Protein AF-A0A7S4Q1C1-F1 (afdb_monomer_lite)

Radius of gyration: 18.21 Å; chains: 1; bounding box: 42×42×42 Å

Structure (mmCIF, N/CA/C/O backbone):
data_AF-A0A7S4Q1C1-F1
#
_entry.id   AF-A0A7S4Q1C1-F1
#
loop_
_atom_site.group_PDB
_atom_site.id
_atom_site.type_symbol
_atom_site.label_atom_id
_atom_site.label_alt_id
_atom_site.label_comp_id
_at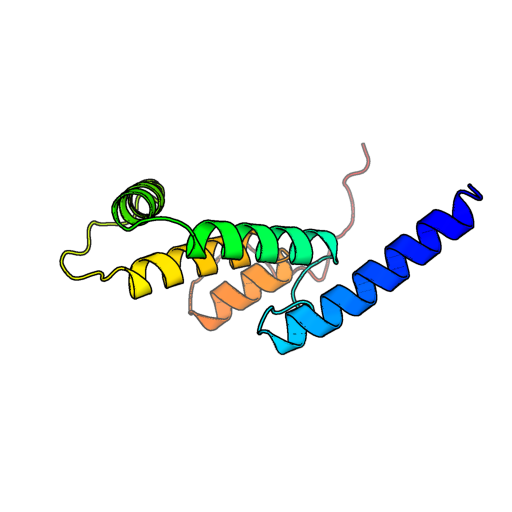om_site.label_asym_id
_atom_site.label_entity_id
_atom_site.label_seq_id
_atom_site.pdbx_PDB_ins_code
_atom_site.Cartn_x
_atom_site.Cartn_y
_atom_site.Cartn_z
_atom_site.occupancy
_atom_site.B_iso_or_equiv
_atom_site.auth_seq_id
_atom_site.auth_comp_id
_atom_site.auth_asym_id
_atom_site.auth_atom_id
_atom_site.pdbx_PDB_model_num
ATOM 1 N N . GLY A 1 1 ? 29.074 -18.359 -11.620 1.00 67.12 1 GLY A N 1
ATOM 2 C CA . GLY A 1 1 ? 27.868 -18.423 -12.462 1.00 67.12 1 GLY A CA 1
ATOM 3 C C . GLY A 1 1 ? 28.084 -17.535 -13.660 1.00 67.12 1 GLY A C 1
ATOM 4 O O . GLY A 1 1 ? 28.913 -16.638 -13.571 1.00 67.12 1 GLY A O 1
ATOM 5 N N . ASP A 1 2 ? 27.399 -17.815 -14.763 1.00 86.62 2 ASP A N 1
ATOM 6 C CA . ASP A 1 2 ? 27.296 -16.890 -15.894 1.00 86.62 2 ASP A CA 1
ATOM 7 C C . ASP A 1 2 ? 26.445 -15.681 -15.435 1.00 86.62 2 ASP A C 1
ATOM 9 O O . ASP A 1 2 ? 25.262 -15.868 -15.125 1.00 86.62 2 ASP A O 1
ATOM 13 N N . PRO A 1 3 ? 27.019 -14.466 -15.330 1.00 87.06 3 PRO A N 1
ATOM 14 C CA . PRO A 1 3 ? 26.307 -13.297 -14.811 1.00 87.06 3 PRO A CA 1
ATOM 15 C C . PRO A 1 3 ? 25.063 -12.930 -15.626 1.00 87.06 3 PRO A C 1
ATOM 17 O O . PRO A 1 3 ? 24.061 -12.475 -15.071 1.00 87.06 3 PRO A O 1
ATOM 20 N N . GLN A 1 4 ? 25.100 -13.148 -16.942 1.00 89.81 4 GLN A N 1
ATOM 21 C CA . GLN A 1 4 ? 23.980 -12.898 -17.840 1.00 89.81 4 GLN A CA 1
ATOM 22 C C . GLN A 1 4 ? 22.854 -13.902 -17.584 1.00 89.81 4 GLN A C 1
ATOM 24 O O . GLN A 1 4 ? 21.682 -13.519 -17.528 1.00 89.81 4 GLN A O 1
ATOM 29 N N . ARG A 1 5 ? 23.200 -15.176 -17.365 1.00 92.00 5 ARG A N 1
ATOM 30 C CA . ARG A 1 5 ? 22.232 -16.211 -16.978 1.00 92.00 5 ARG A CA 1
ATOM 31 C C . ARG A 1 5 ? 21.563 -15.884 -15.643 1.00 92.00 5 ARG A C 1
ATOM 33 O O . ARG A 1 5 ? 20.340 -15.977 -15.546 1.00 92.00 5 ARG A O 1
ATOM 40 N N . ASP A 1 6 ? 22.337 -15.496 -14.634 1.00 82.88 6 ASP A N 1
ATOM 41 C CA . ASP A 1 6 ? 21.810 -15.202 -13.298 1.00 82.88 6 ASP A CA 1
ATOM 42 C C . ASP A 1 6 ? 20.887 -13.965 -13.320 1.00 82.88 6 ASP A C 1
ATOM 44 O O . ASP A 1 6 ? 19.806 -13.987 -12.723 1.00 82.88 6 ASP A O 1
ATOM 48 N N . LEU A 1 7 ? 21.227 -12.937 -14.111 1.00 81.19 7 LEU A N 1
ATOM 49 C CA . LEU A 1 7 ? 20.362 -11.778 -14.360 1.00 81.19 7 LEU A CA 1
ATOM 50 C C . LEU A 1 7 ? 19.032 -12.172 -15.025 1.00 81.19 7 LEU A C 1
ATOM 52 O O . LEU A 1 7 ? 17.968 -11.702 -14.614 1.00 81.19 7 LEU A O 1
ATOM 56 N N . LEU A 1 8 ? 19.074 -13.024 -16.056 1.00 86.81 8 LEU A N 1
ATOM 57 C CA . LEU A 1 8 ? 17.868 -13.488 -16.750 1.00 86.81 8 LEU A CA 1
ATOM 58 C C . LEU A 1 8 ? 16.970 -14.321 -15.831 1.00 86.81 8 LEU A C 1
ATOM 60 O O . LEU A 1 8 ? 15.756 -14.111 -15.823 1.00 86.81 8 LEU A O 1
ATOM 64 N N . MET A 1 9 ? 17.547 -15.210 -15.015 1.00 86.56 9 MET A N 1
ATOM 65 C CA . MET A 1 9 ? 16.779 -15.947 -14.008 1.00 86.56 9 MET A CA 1
ATOM 66 C C . MET A 1 9 ? 16.117 -15.001 -13.002 1.00 86.56 9 MET A C 1
ATOM 68 O O . MET A 1 9 ? 14.935 -15.167 -12.703 1.00 86.56 9 MET A O 1
ATOM 72 N N . GLY A 1 10 ? 16.839 -13.979 -12.532 1.00 79.12 10 GLY A N 1
ATOM 73 C CA . GLY A 1 10 ? 16.284 -12.947 -11.655 1.00 79.12 10 GLY A CA 1
ATOM 74 C C . GLY A 1 10 ? 15.070 -12.251 -12.276 1.00 79.12 10 GLY A C 1
ATOM 75 O O . GLY A 1 10 ? 14.009 -12.191 -11.656 1.00 79.12 10 GLY A O 1
ATOM 76 N N . LYS A 1 11 ? 15.180 -11.809 -13.536 1.00 80.19 11 LYS A N 1
ATOM 77 C CA . LYS A 1 11 ? 14.073 -11.163 -14.265 1.00 80.19 11 LYS A CA 1
ATOM 78 C C . LYS A 1 11 ? 12.855 -12.075 -14.435 1.00 80.19 11 LYS A C 1
ATOM 80 O O . LYS A 1 11 ? 11.730 -11.613 -14.256 1.00 80.19 11 LYS A O 1
ATOM 85 N N . LEU A 1 12 ? 13.058 -13.356 -14.752 1.00 86.31 12 LEU A N 1
ATOM 86 C CA . LEU A 1 12 ? 11.962 -14.321 -14.907 1.00 86.31 12 LEU A CA 1
ATOM 87 C C . LEU A 1 12 ? 11.236 -14.581 -13.582 1.00 86.31 12 LEU A C 1
ATOM 89 O O . LEU A 1 12 ? 10.008 -14.509 -13.534 1.00 86.31 12 LEU A O 1
ATOM 93 N N . LEU A 1 13 ? 11.981 -14.801 -12.494 1.00 83.81 13 LEU A N 1
ATOM 94 C CA . LEU A 1 13 ? 11.404 -14.993 -11.160 1.00 83.81 13 LEU A CA 1
ATOM 95 C C . LEU A 1 13 ? 10.619 -13.760 -10.695 1.00 83.81 13 LEU A C 1
ATOM 97 O O . LEU A 1 13 ? 9.536 -13.890 -10.122 1.00 83.81 13 LEU A O 1
ATOM 101 N N . LEU A 1 14 ? 11.146 -12.561 -10.956 1.00 78.50 14 LEU A N 1
ATOM 102 C CA . LEU A 1 14 ? 10.470 -11.297 -10.668 1.00 78.50 14 LEU A CA 1
ATOM 103 C C . LEU A 1 14 ? 9.171 -11.157 -11.476 1.00 78.50 14 LEU A C 1
ATOM 105 O O . LEU A 1 14 ? 8.133 -10.813 -10.910 1.00 78.50 14 LEU A O 1
ATOM 109 N N . PHE A 1 15 ? 9.185 -11.499 -12.766 1.00 81.75 15 PHE A N 1
ATOM 110 C CA . PHE A 1 15 ? 7.994 -11.474 -13.617 1.00 81.75 15 PHE A CA 1
ATOM 111 C C . PHE A 1 15 ? 6.900 -12.449 -13.149 1.00 81.75 15 PHE A C 1
ATOM 113 O O . PHE A 1 15 ? 5.725 -12.080 -13.079 1.00 81.75 15 PHE A O 1
ATOM 120 N N . GLU A 1 16 ? 7.259 -13.681 -12.779 1.00 86.56 16 GLU A N 1
ATOM 121 C CA . GLU A 1 16 ? 6.301 -14.648 -12.225 1.00 86.56 16 GLU A CA 1
ATOM 122 C C . GLU A 1 16 ? 5.715 -14.185 -10.887 1.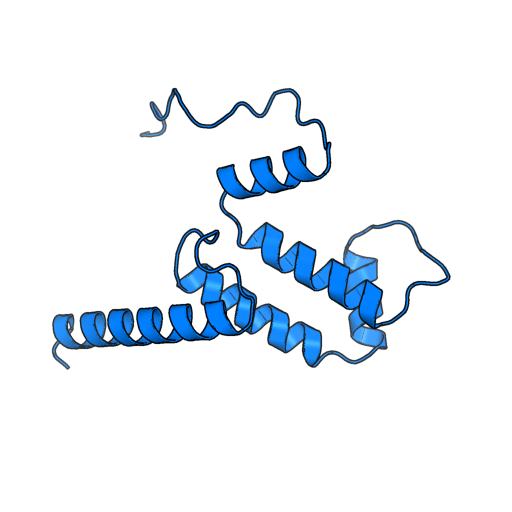00 86.56 16 GLU A C 1
ATOM 124 O O . GLU A 1 16 ? 4.505 -14.294 -10.658 1.00 86.56 16 GLU A O 1
ATOM 129 N N . ARG A 1 17 ? 6.551 -13.611 -10.012 1.00 87.56 17 ARG A N 1
ATOM 130 C CA . ARG A 1 17 ? 6.095 -13.028 -8.744 1.00 87.56 17 ARG A CA 1
ATOM 131 C C . ARG A 1 17 ? 5.133 -11.869 -8.965 1.00 87.56 17 ARG A C 1
ATOM 133 O O . ARG A 1 17 ? 4.077 -11.860 -8.336 1.00 87.56 17 ARG A O 1
ATOM 140 N N . ALA A 1 18 ? 5.438 -10.960 -9.890 1.00 85.44 18 ALA A N 1
ATOM 141 C CA . ALA A 1 18 ? 4.564 -9.840 -10.225 1.00 85.44 18 ALA A CA 1
ATOM 142 C C . ALA A 1 18 ? 3.167 -10.314 -10.662 1.00 85.44 18 ALA A C 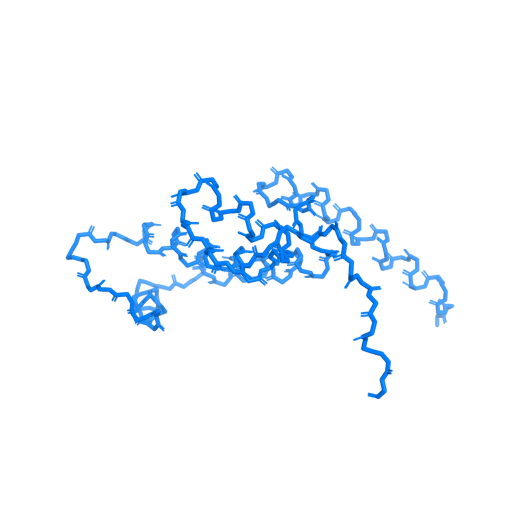1
ATOM 144 O O . ALA A 1 18 ? 2.158 -9.802 -10.174 1.00 85.44 18 ALA A O 1
ATOM 145 N N . LYS A 1 19 ? 3.084 -11.364 -11.495 1.00 86.31 19 LYS A N 1
ATOM 146 C CA . LYS A 1 19 ? 1.796 -11.977 -11.869 1.00 86.31 19 LYS A CA 1
ATOM 147 C C . LYS A 1 19 ? 1.026 -12.494 -10.657 1.00 86.31 19 LYS A C 1
ATOM 149 O O . LYS A 1 19 ? -0.174 -12.254 -10.542 1.00 86.31 19 LYS A O 1
ATOM 154 N N . ARG A 1 20 ? 1.705 -13.194 -9.746 1.00 89.62 20 ARG A N 1
ATOM 155 C CA . ARG A 1 20 ? 1.070 -13.740 -8.540 1.00 89.62 20 ARG A CA 1
ATOM 156 C C . ARG A 1 20 ? 0.578 -12.636 -7.608 1.00 89.62 20 ARG A C 1
ATOM 158 O O . ARG A 1 20 ? -0.537 -12.732 -7.112 1.00 89.62 20 ARG A O 1
ATOM 165 N N . TRP A 1 21 ? 1.367 -11.585 -7.408 1.00 91.81 21 TRP A N 1
ATOM 166 C CA . TRP A 1 21 ? 0.961 -10.435 -6.601 1.00 91.81 21 TRP A CA 1
ATOM 167 C C . TRP A 1 21 ? -0.238 -9.712 -7.204 1.00 91.81 21 TRP A C 1
ATOM 169 O O . TRP A 1 21 ? -1.156 -9.357 -6.469 1.00 91.81 21 TRP A O 1
ATOM 179 N N . LYS A 1 22 ? -0.303 -9.602 -8.538 1.00 89.44 22 LYS A N 1
ATOM 180 C CA . LYS A 1 22 ? -1.485 -9.069 -9.224 1.00 89.44 22 LYS A CA 1
ATOM 181 C C . LYS A 1 22 ? -2.756 -9.848 -8.889 1.00 89.44 22 LYS A C 1
ATOM 183 O O . LYS A 1 22 ? -3.778 -9.247 -8.578 1.00 89.44 22 LYS A O 1
ATOM 188 N N . LEU A 1 23 ? -2.682 -11.179 -8.888 1.00 89.44 23 LEU A N 1
ATOM 189 C CA . LEU A 1 23 ? -3.805 -12.041 -8.493 1.00 89.44 23 LEU A CA 1
ATOM 190 C C . LEU A 1 23 ? -4.179 -11.902 -7.010 1.00 89.44 23 LEU A C 1
ATOM 192 O O . LEU A 1 23 ? -5.318 -12.167 -6.642 1.00 89.44 23 LEU A O 1
ATOM 196 N N . GLN A 1 24 ? -3.239 -11.480 -6.165 1.00 86.69 24 GLN A N 1
ATOM 197 C CA . GLN A 1 24 ? -3.464 -11.200 -4.744 1.00 86.69 24 GLN A CA 1
ATOM 198 C C . GLN A 1 24 ? -3.965 -9.768 -4.487 1.00 86.69 24 GLN A C 1
ATOM 200 O O . GLN A 1 24 ? -4.103 -9.375 -3.334 1.00 86.69 24 GLN A O 1
ATOM 205 N N . GLY A 1 25 ? -4.252 -8.998 -5.542 1.00 87.25 25 GLY A N 1
ATOM 206 C CA . GLY A 1 25 ? -4.794 -7.642 -5.443 1.00 87.25 25 GLY A CA 1
ATOM 207 C C . GLY A 1 25 ? -3.744 -6.532 -5.403 1.00 87.25 25 GLY A C 1
ATOM 208 O O . GLY A 1 25 ? -4.111 -5.362 -5.321 1.00 87.25 25 GLY A O 1
ATOM 209 N N . VAL A 1 26 ? -2.452 -6.857 -5.509 1.00 88.94 26 VAL A N 1
ATOM 210 C CA . VAL A 1 26 ? -1.395 -5.842 -5.596 1.00 88.94 26 VAL A CA 1
ATOM 211 C C . VAL A 1 26 ? -1.405 -5.228 -6.997 1.00 88.94 26 VAL A C 1
ATOM 213 O O . VAL A 1 26 ? -1.277 -5.963 -7.982 1.00 88.94 26 VAL A O 1
ATOM 216 N N . PRO A 1 27 ? -1.508 -3.898 -7.135 1.00 88.75 27 PRO A N 1
ATOM 217 C CA . PRO A 1 27 ? -1.642 -3.244 -8.433 1.00 88.75 27 PRO A CA 1
ATOM 218 C C . PRO A 1 27 ? -0.290 -3.117 -9.151 1.00 88.75 27 PRO A C 1
ATOM 220 O O . PRO A 1 27 ? 0.212 -2.023 -9.380 1.00 88.75 27 PRO A O 1
ATOM 223 N N . THR A 1 28 ? 0.331 -4.246 -9.491 1.00 87.81 28 THR A N 1
ATOM 224 C CA . THR A 1 28 ? 1.676 -4.308 -10.099 1.00 87.81 28 THR A CA 1
ATOM 225 C C . THR A 1 28 ? 1.802 -3.559 -11.427 1.00 87.81 28 THR A C 1
ATOM 227 O O . THR A 1 28 ? 2.899 -3.165 -11.795 1.00 87.81 28 THR A O 1
ATOM 230 N N . ASP A 1 29 ? 0.693 -3.322 -12.125 1.00 86.25 29 ASP A N 1
ATOM 231 C CA . ASP A 1 29 ? 0.602 -2.506 -13.339 1.00 86.25 29 ASP A CA 1
ATOM 232 C C . ASP A 1 29 ? 0.645 -0.994 -13.086 1.00 86.25 29 ASP A C 1
ATOM 234 O O . ASP A 1 29 ? 0.927 -0.230 -14.004 1.00 86.25 29 ASP A O 1
ATOM 238 N N . ARG A 1 30 ? 0.381 -0.564 -11.850 1.00 86.50 30 ARG A N 1
ATOM 239 C CA . ARG A 1 30 ? 0.435 0.839 -11.414 1.00 86.50 30 ARG A CA 1
ATOM 240 C C . ARG A 1 30 ? 1.767 1.195 -10.746 1.00 86.50 30 ARG A C 1
ATOM 242 O O . ARG A 1 30 ? 2.015 2.352 -10.411 1.00 86.50 30 ARG A O 1
ATOM 249 N N . LEU A 1 31 ? 2.619 0.203 -10.513 1.00 87.00 31 LEU A N 1
ATOM 250 C CA . LEU A 1 31 ? 3.918 0.379 -9.874 1.00 87.00 31 LEU A CA 1
ATOM 251 C C . LEU A 1 31 ? 5.004 0.586 -10.928 1.00 87.00 31 LEU A C 1
ATOM 253 O O . LEU A 1 31 ? 4.919 0.075 -12.042 1.00 87.00 31 LEU A O 1
ATOM 257 N N . HIS A 1 32 ? 6.023 1.368 -10.576 1.00 76.56 32 HIS A N 1
ATOM 258 C CA . HIS A 1 32 ? 7.044 1.810 -11.526 1.00 76.56 32 HIS A CA 1
ATOM 259 C C . HIS A 1 32 ? 8.001 0.686 -11.958 1.00 76.56 32 HIS A C 1
ATOM 261 O O . HIS A 1 32 ? 8.521 0.709 -13.071 1.00 76.56 32 HIS A O 1
ATOM 267 N N . ASN A 1 33 ? 8.231 -0.302 -11.091 1.00 82.12 33 ASN A N 1
ATOM 268 C CA . ASN A 1 33 ? 9.015 -1.497 -11.386 1.00 82.12 33 ASN A CA 1
ATOM 269 C C . ASN A 1 33 ? 8.624 -2.660 -10.451 1.00 82.12 33 ASN A C 1
ATOM 271 O O . ASN A 1 33 ? 7.775 -2.525 -9.565 1.00 82.12 33 ASN A O 1
ATOM 275 N N . VAL A 1 34 ? 9.237 -3.828 -10.667 1.00 82.19 34 VAL A N 1
ATOM 276 C CA . VAL A 1 34 ? 8.952 -5.029 -9.865 1.00 82.19 34 VAL A CA 1
ATOM 277 C C . VAL A 1 34 ? 9.506 -4.923 -8.441 1.00 82.19 34 VAL A C 1
ATOM 279 O O . VAL A 1 34 ? 8.921 -5.506 -7.529 1.00 82.19 34 VAL A O 1
ATOM 282 N N . ASP A 1 35 ? 10.577 -4.162 -8.226 1.00 84.25 35 ASP A N 1
ATOM 283 C CA . ASP A 1 35 ? 11.160 -3.973 -6.895 1.00 84.25 35 ASP A CA 1
ATOM 284 C C . ASP A 1 35 ? 10.192 -3.210 -5.982 1.00 84.25 35 ASP A C 1
ATOM 286 O O . ASP A 1 35 ? 9.918 -3.657 -4.873 1.00 84.25 35 ASP A O 1
ATOM 290 N N . ALA A 1 36 ? 9.524 -2.175 -6.495 1.00 88.00 36 ALA A N 1
ATOM 291 C CA . ALA A 1 36 ? 8.454 -1.461 -5.799 1.00 88.00 36 ALA A CA 1
ATOM 292 C C . ALA A 1 36 ? 7.289 -2.379 -5.405 1.00 88.00 36 ALA A C 1
ATOM 294 O O . ALA A 1 36 ? 6.716 -2.258 -4.322 1.00 88.00 36 ALA A O 1
ATOM 295 N N . ALA A 1 37 ? 6.937 -3.329 -6.279 1.00 89.56 37 ALA A N 1
ATOM 296 C CA . ALA A 1 37 ? 5.934 -4.343 -5.970 1.00 89.56 37 ALA A CA 1
ATOM 297 C C . ALA A 1 37 ? 6.407 -5.295 -4.865 1.00 89.56 37 ALA A C 1
ATOM 299 O O . ALA A 1 37 ? 5.627 -5.644 -3.977 1.00 89.56 37 ALA A O 1
ATOM 300 N N . ALA A 1 38 ? 7.678 -5.696 -4.901 1.00 89.00 38 ALA A N 1
ATOM 301 C CA . ALA A 1 38 ? 8.279 -6.546 -3.883 1.00 89.00 38 ALA A CA 1
ATOM 302 C C . ALA A 1 38 ? 8.319 -5.850 -2.515 1.00 89.00 38 ALA A C 1
ATOM 304 O O . ALA A 1 38 ? 7.947 -6.459 -1.511 1.00 89.00 38 ALA A O 1
ATOM 305 N N . GLU A 1 39 ? 8.717 -4.580 -2.485 1.00 91.44 39 GLU A N 1
ATOM 306 C CA . GLU A 1 39 ? 8.754 -3.744 -1.285 1.00 91.44 39 GLU A CA 1
ATOM 307 C C . GLU A 1 39 ? 7.359 -3.518 -0.706 1.00 91.44 39 GLU A C 1
ATOM 309 O O . GLU A 1 39 ? 7.165 -3.707 0.496 1.00 91.44 39 GLU A O 1
ATOM 314 N N . LEU A 1 40 ? 6.366 -3.203 -1.546 1.00 94.25 40 LEU A N 1
ATOM 315 C CA . LEU A 1 40 ? 4.977 -3.059 -1.111 1.00 94.25 40 LEU A CA 1
ATOM 316 C C . LEU A 1 40 ? 4.464 -4.352 -0.470 1.00 94.25 40 LEU A C 1
ATOM 318 O O . LEU A 1 40 ? 3.944 -4.323 0.642 1.00 94.25 40 LEU A O 1
ATOM 322 N N . VAL A 1 41 ? 4.670 -5.499 -1.122 1.00 93.75 41 VAL A N 1
ATOM 323 C CA . VAL A 1 41 ? 4.260 -6.803 -0.579 1.00 93.75 41 VAL A CA 1
ATOM 324 C C . VAL A 1 41 ? 4.973 -7.111 0.734 1.00 93.75 41 VAL A C 1
ATOM 326 O O . VAL A 1 41 ? 4.353 -7.615 1.670 1.00 93.75 41 VAL A O 1
ATOM 329 N N . ALA A 1 42 ? 6.275 -6.835 0.823 1.00 93.88 42 ALA A N 1
ATOM 330 C CA . ALA A 1 42 ? 7.027 -7.022 2.058 1.00 93.88 42 ALA A CA 1
ATOM 331 C C . ALA A 1 42 ? 6.469 -6.131 3.177 1.00 93.88 42 ALA A C 1
ATOM 333 O O . ALA A 1 42 ? 6.256 -6.607 4.293 1.00 93.88 42 ALA A O 1
ATOM 334 N N . ARG A 1 43 ? 6.155 -4.870 2.868 1.00 95.81 43 ARG A N 1
ATOM 335 C CA . ARG A 1 43 ? 5.589 -3.925 3.826 1.00 95.81 43 ARG A CA 1
ATOM 336 C C . ARG A 1 43 ? 4.192 -4.328 4.289 1.00 95.81 43 ARG A C 1
ATOM 338 O O . ARG A 1 43 ? 3.921 -4.267 5.486 1.00 95.81 43 ARG A O 1
ATOM 345 N N . GLU A 1 44 ? 3.328 -4.775 3.384 1.00 95.00 44 GLU A N 1
ATOM 346 C CA . GLU A 1 44 ? 1.995 -5.267 3.743 1.00 95.00 44 GLU A CA 1
ATOM 347 C C . GLU A 1 44 ? 2.066 -6.496 4.652 1.00 95.00 44 GLU A C 1
ATOM 349 O O . GLU A 1 44 ? 1.320 -6.566 5.624 1.00 95.00 44 GLU A O 1
ATOM 354 N N . ARG A 1 45 ? 3.011 -7.415 4.410 1.00 95.19 45 ARG A N 1
ATOM 355 C CA . ARG A 1 45 ? 3.240 -8.567 5.300 1.00 95.19 45 ARG A CA 1
ATOM 356 C C . ARG A 1 45 ? 3.679 -8.147 6.696 1.00 95.19 45 ARG A C 1
ATOM 358 O O . ARG A 1 45 ? 3.213 -8.732 7.668 1.00 95.19 45 ARG A O 1
ATOM 365 N N . VAL A 1 46 ? 4.558 -7.146 6.797 1.00 96.62 46 VAL A N 1
ATOM 366 C CA . VAL A 1 46 ? 4.946 -6.583 8.097 1.00 96.62 46 VAL A CA 1
ATOM 367 C C . VAL A 1 46 ? 3.712 -6.023 8.794 1.00 96.62 46 VAL A C 1
ATOM 369 O O . VAL A 1 46 ? 3.436 -6.435 9.914 1.00 96.62 46 VAL A O 1
ATOM 372 N N . LEU A 1 47 ? 2.931 -5.173 8.118 1.00 96.06 47 LEU A N 1
ATOM 373 C CA . LEU A 1 47 ? 1.701 -4.593 8.669 1.00 96.06 47 LEU A CA 1
ATOM 374 C C . LEU A 1 47 ? 0.710 -5.662 9.151 1.00 96.06 47 LEU A C 1
ATOM 376 O O . LEU A 1 47 ? 0.165 -5.538 10.243 1.00 96.06 47 LEU A O 1
ATOM 380 N N . ASP A 1 48 ? 0.516 -6.731 8.379 1.00 94.62 48 ASP A N 1
ATOM 381 C CA . ASP A 1 48 ? -0.386 -7.828 8.747 1.00 94.62 48 ASP A CA 1
ATOM 382 C C . ASP A 1 48 ? 0.081 -8.594 9.992 1.00 94.62 48 ASP A C 1
ATOM 384 O O . ASP A 1 48 ? -0.751 -9.116 10.738 1.00 94.62 48 ASP A O 1
ATOM 388 N N . SER A 1 49 ? 1.395 -8.625 10.235 1.00 96.50 49 SER A N 1
ATOM 389 C CA . SER A 1 49 ? 2.006 -9.295 11.386 1.00 96.50 49 SER A CA 1
ATOM 390 C C . SER A 1 49 ? 2.042 -8.456 12.667 1.00 96.50 49 SER A C 1
ATOM 392 O O . SER A 1 49 ? 2.281 -9.017 13.734 1.00 96.50 49 SER A O 1
ATOM 394 N N . LEU A 1 50 ? 1.809 -7.141 12.579 1.00 95.75 50 LEU A N 1
ATOM 395 C CA . LEU A 1 50 ? 1.857 -6.256 13.742 1.00 95.75 50 LEU A CA 1
ATOM 396 C C . LEU A 1 50 ? 0.709 -6.538 14.713 1.00 95.75 50 LEU A C 1
ATOM 398 O O . LEU A 1 50 ? -0.447 -6.747 14.318 1.00 95.75 50 LEU A O 1
ATOM 402 N N . ASP A 1 51 ? 1.013 -6.477 16.005 1.00 94.88 51 ASP A N 1
ATOM 403 C CA . ASP A 1 51 ? -0.013 -6.484 17.037 1.00 94.88 51 ASP A CA 1
ATOM 404 C C . ASP A 1 51 ? -0.784 -5.151 17.076 1.00 94.88 51 ASP A C 1
ATOM 406 O O . ASP A 1 51 ? -0.459 -4.170 16.402 1.00 94.88 51 ASP A O 1
ATOM 410 N N . TYR A 1 52 ? -1.863 -5.120 17.857 1.00 92.19 52 TYR A N 1
ATOM 411 C CA . TYR A 1 52 ? -2.733 -3.949 17.945 1.00 92.19 52 TYR A CA 1
ATOM 412 C C . TYR A 1 52 ? -2.006 -2.697 18.461 1.00 92.19 52 TYR A C 1
ATOM 414 O O . TYR A 1 52 ? -2.216 -1.605 17.936 1.00 92.19 52 TYR A O 1
ATOM 422 N N . SER A 1 53 ? -1.119 -2.852 19.447 1.00 92.44 53 SER A N 1
ATOM 423 C CA . SER A 1 53 ? -0.377 -1.731 20.032 1.00 92.44 53 SER A CA 1
ATOM 424 C C . SER A 1 53 ? 0.614 -1.126 19.034 1.00 92.44 53 SER A C 1
ATOM 426 O O . SER A 1 53 ? 0.730 0.096 18.931 1.00 92.44 53 SER A O 1
ATOM 428 N N . GLN A 1 54 ? 1.260 -1.975 18.234 1.00 95.50 54 GLN A N 1
ATOM 429 C CA . GLN A 1 54 ? 2.169 -1.576 17.166 1.00 95.50 54 GLN A CA 1
ATOM 430 C C . GLN A 1 54 ? 1.430 -0.867 16.026 1.00 95.50 54 GLN A C 1
ATOM 432 O O . GLN A 1 54 ? 1.913 0.146 15.527 1.00 95.50 54 GLN A O 1
ATOM 437 N N . ILE A 1 55 ? 0.239 -1.347 15.651 1.00 94.12 55 ILE A N 1
ATOM 438 C CA . ILE A 1 55 ? -0.609 -0.695 14.640 1.00 94.12 55 ILE A CA 1
ATOM 439 C C . ILE A 1 55 ? -1.027 0.702 15.098 1.00 94.12 55 ILE A C 1
ATOM 441 O O . ILE A 1 55 ? -0.932 1.642 14.311 1.00 94.12 55 ILE A O 1
ATOM 445 N N . ILE A 1 56 ? -1.432 0.860 16.364 1.00 91.88 56 ILE A N 1
ATOM 446 C CA . ILE A 1 56 ? -1.752 2.179 16.926 1.00 91.88 56 ILE A CA 1
ATOM 447 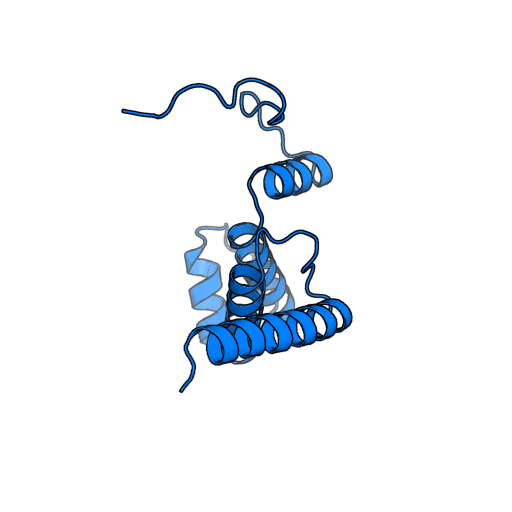C C . ILE A 1 56 ? -0.530 3.095 16.864 1.00 91.88 56 ILE A C 1
ATOM 449 O O . ILE A 1 56 ? -0.651 4.239 16.435 1.00 91.88 56 ILE A O 1
ATOM 453 N N . ALA A 1 57 ? 0.645 2.615 17.277 1.00 92.50 57 ALA A N 1
ATOM 454 C CA . ALA A 1 57 ? 1.861 3.422 17.268 1.00 92.50 57 ALA A CA 1
ATOM 455 C C . ALA A 1 57 ? 2.229 3.888 15.846 1.00 92.50 57 ALA A C 1
ATOM 457 O O . ALA A 1 57 ? 2.500 5.070 15.629 1.00 92.50 57 ALA A O 1
ATOM 458 N N . GLU A 1 58 ? 2.173 2.982 14.868 1.00 94.38 58 GLU A N 1
ATOM 459 C CA . GLU A 1 58 ? 2.391 3.281 13.450 1.00 94.38 58 GLU A CA 1
ATOM 460 C C . GLU A 1 58 ? 1.361 4.280 12.896 1.00 94.38 58 GLU A C 1
ATOM 462 O O . GLU A 1 58 ? 1.727 5.218 12.185 1.00 94.38 58 GLU A O 1
ATOM 467 N N . TYR A 1 59 ? 0.081 4.109 13.245 1.00 93.06 59 TYR A N 1
ATOM 468 C CA . TYR A 1 59 ? -1.005 5.000 12.833 1.00 93.06 59 TYR A CA 1
ATOM 469 C C . TYR A 1 59 ? -0.854 6.403 13.433 1.00 93.06 59 TYR A C 1
ATOM 471 O O . TYR A 1 59 ? -0.930 7.397 12.713 1.00 93.06 59 TYR A O 1
ATOM 479 N N . LYS A 1 60 ? -0.556 6.505 14.733 1.00 90.94 60 LYS A N 1
ATOM 480 C CA . LYS A 1 60 ? -0.297 7.791 15.402 1.00 90.94 60 LYS A CA 1
ATOM 481 C C . LYS A 1 60 ? 0.935 8.495 14.832 1.00 90.94 6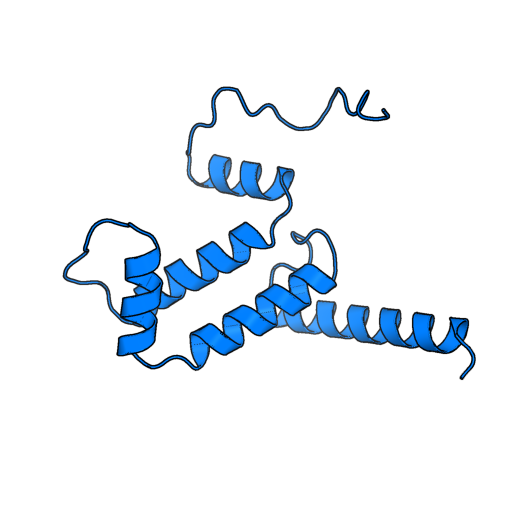0 LYS A C 1
ATOM 483 O O . LYS A 1 60 ? 0.943 9.718 14.711 1.00 90.94 60 LYS A O 1
ATOM 488 N N . GLY A 1 61 ? 1.939 7.734 14.392 1.00 91.62 61 GLY A N 1
ATOM 489 C CA . GLY A 1 61 ? 3.109 8.255 13.681 1.00 91.62 61 GLY A CA 1
ATOM 490 C C . GLY A 1 61 ? 2.794 8.944 12.344 1.00 91.62 61 GLY A C 1
ATOM 491 O O . GLY A 1 61 ? 3.678 9.575 11.768 1.00 91.62 61 GLY A O 1
ATOM 492 N N . LEU A 1 62 ? 1.558 8.853 11.837 1.00 89.88 62 LEU A N 1
ATOM 493 C CA . LEU A 1 62 ? 1.117 9.581 10.644 1.00 89.88 62 LEU A CA 1
ATOM 494 C C . LEU A 1 62 ? 0.790 11.055 10.911 1.00 89.88 62 LEU A C 1
ATOM 496 O O . LEU A 1 62 ? 0.690 11.817 9.952 1.00 89.88 62 LEU A O 1
ATOM 500 N N . GLY A 1 63 ? 0.603 11.454 12.175 1.00 88.00 63 GLY A N 1
ATOM 501 C CA . GLY A 1 63 ? 0.170 12.810 12.529 1.00 88.00 63 GLY A CA 1
ATOM 502 C C . GLY A 1 63 ? -1.271 13.128 12.113 1.00 88.00 63 GLY A C 1
ATOM 503 O O . GLY A 1 63 ? -1.617 14.298 11.957 1.00 88.00 63 GLY A O 1
ATOM 504 N N . LEU A 1 64 ? -2.099 12.100 11.894 1.00 84.00 64 LEU A N 1
ATOM 505 C CA . LEU A 1 64 ? -3.531 12.257 11.636 1.00 84.00 64 LEU A CA 1
ATOM 506 C C . LEU A 1 64 ? -4.276 12.603 12.938 1.00 84.00 64 LEU A C 1
ATOM 508 O O . LEU A 1 64 ? -3.800 12.231 14.015 1.00 84.00 64 LEU A O 1
ATOM 512 N N . PRO A 1 65 ? -5.433 13.291 12.862 1.00 81.94 65 PRO A N 1
ATOM 513 C CA . PRO A 1 65 ? -6.296 13.501 14.020 1.00 81.94 65 PRO A CA 1
ATOM 514 C C . PRO A 1 65 ? -6.645 12.178 14.710 1.00 81.94 65 PRO A C 1
ATOM 516 O O . PRO A 1 65 ? -6.791 11.147 14.052 1.00 81.94 65 PRO A O 1
ATOM 519 N N . GLU A 1 66 ? -6.776 12.209 16.037 1.00 77.81 66 GLU A N 1
ATOM 520 C CA . GLU A 1 66 ? -7.263 11.044 16.772 1.00 77.81 66 GLU A CA 1
ATOM 521 C C . GLU A 1 66 ? -8.735 10.807 16.423 1.00 77.81 66 GLU A C 1
ATOM 523 O O . GLU A 1 66 ? -9.567 11.707 16.521 1.00 77.81 66 GLU A O 1
ATOM 528 N N . GLU A 1 67 ? -9.041 9.588 15.995 1.00 80.69 67 GLU A N 1
ATOM 529 C CA . GLU A 1 67 ? -10.398 9.131 15.720 1.00 80.69 67 GLU A CA 1
ATOM 530 C C . GLU A 1 67 ? -10.745 8.078 16.779 1.00 80.69 67 GLU A C 1
ATOM 532 O O . GLU A 1 67 ? -10.056 7.062 16.895 1.00 80.69 67 GLU A O 1
ATOM 537 N N . GLU A 1 68 ? -11.777 8.344 17.583 1.00 71.56 68 GLU A N 1
ATOM 538 C CA . GLU A 1 68 ? -12.093 7.560 18.790 1.00 71.56 68 GLU A CA 1
ATOM 539 C C . GLU A 1 68 ? -12.592 6.133 18.484 1.00 71.56 68 GLU A C 1
ATOM 541 O O . GLU A 1 68 ? -12.417 5.236 19.308 1.00 71.56 68 GLU A O 1
ATOM 546 N N . ASP A 1 69 ? -13.115 5.895 17.276 1.00 79.62 69 ASP A N 1
ATOM 547 C CA . ASP A 1 69 ? -13.793 4.645 16.894 1.00 79.62 69 ASP A CA 1
ATOM 548 C C . ASP A 1 69 ? -13.048 3.823 15.825 1.00 79.62 69 ASP A C 1
ATOM 550 O O . ASP A 1 69 ? -13.624 2.947 15.171 1.00 79.62 69 ASP A O 1
ATOM 554 N N . LEU A 1 70 ? -11.759 4.096 15.600 1.00 85.88 70 LEU A N 1
ATOM 555 C CA . LEU A 1 70 ? -10.997 3.401 14.563 1.00 85.88 70 LEU A CA 1
ATOM 556 C C . LEU A 1 70 ? -10.560 2.011 15.034 1.00 85.88 70 LEU A C 1
ATOM 558 O O . LEU A 1 70 ? -9.670 1.856 15.871 1.00 85.88 70 LEU A O 1
ATOM 562 N N . ASP A 1 71 ? -11.167 0.977 14.458 1.00 91.31 71 ASP A N 1
ATOM 563 C CA . ASP A 1 71 ? -10.769 -0.398 14.729 1.00 91.31 71 ASP A CA 1
ATOM 564 C C . ASP A 1 71 ? -9.415 -0.759 14.077 1.00 91.31 71 ASP A C 1
ATOM 566 O O . ASP A 1 71 ? -8.847 -0.044 13.239 1.00 91.31 71 ASP A O 1
ATOM 570 N N . ARG A 1 72 ? -8.880 -1.929 14.450 1.00 91.25 72 ARG A N 1
ATOM 571 C CA . ARG A 1 72 ? -7.617 -2.451 13.900 1.00 91.25 72 ARG A CA 1
ATOM 572 C C . ARG A 1 72 ? -7.626 -2.523 12.369 1.00 91.25 72 ARG A C 1
ATOM 574 O O . ARG A 1 72 ? -6.601 -2.270 11.738 1.00 91.25 72 ARG A O 1
ATOM 581 N N . SER A 1 73 ? -8.750 -2.921 11.780 1.00 92.44 73 SER A N 1
ATOM 582 C CA . SER A 1 73 ? -8.887 -3.135 10.338 1.00 92.44 73 SER A CA 1
ATOM 583 C C . SER A 1 73 ? -8.839 -1.811 9.574 1.00 92.44 73 SER A C 1
ATOM 585 O O . SER A 1 73 ? -8.154 -1.693 8.552 1.00 92.44 73 SER A O 1
ATOM 587 N N . ALA A 1 74 ? -9.502 -0.786 10.102 1.00 92.88 74 ALA A N 1
ATOM 588 C CA . ALA A 1 74 ? -9.499 0.560 9.564 1.00 92.88 74 ALA A CA 1
ATOM 589 C C . ALA A 1 74 ? -8.093 1.179 9.637 1.00 92.88 74 ALA A C 1
ATOM 591 O O . ALA A 1 74 ? -7.599 1.676 8.619 1.00 92.88 74 ALA A O 1
ATOM 592 N N . MET A 1 75 ? -7.384 1.039 10.766 1.00 94.12 75 MET A N 1
ATOM 593 C CA . MET A 1 75 ? -6.002 1.530 10.897 1.00 94.12 75 MET A CA 1
ATOM 594 C C . MET A 1 75 ? -5.066 0.842 9.897 1.00 94.12 75 MET A C 1
ATOM 596 O O . MET A 1 75 ? -4.301 1.505 9.192 1.00 94.12 75 MET A O 1
ATOM 600 N N . LEU A 1 76 ? -5.165 -0.486 9.764 1.00 94.69 76 LEU A N 1
ATOM 601 C CA . LEU A 1 76 ? -4.393 -1.239 8.7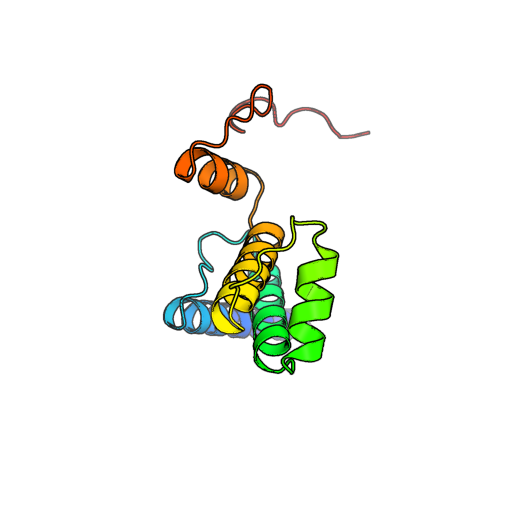72 1.00 94.69 76 LEU A CA 1
ATOM 602 C C . LEU A 1 76 ? -4.707 -0.813 7.341 1.00 94.69 76 LEU A C 1
ATOM 604 O O . LEU A 1 76 ? -3.796 -0.694 6.525 1.00 94.69 76 LEU A O 1
ATOM 608 N N . THR A 1 77 ? -5.974 -0.545 7.034 1.00 93.94 77 THR A N 1
ATOM 609 C CA . THR A 1 77 ? -6.385 -0.064 5.712 1.00 93.94 77 THR A CA 1
ATOM 610 C C . THR A 1 77 ? -5.706 1.263 5.374 1.00 93.94 77 THR A C 1
ATOM 612 O O . THR A 1 77 ? -5.235 1.445 4.249 1.00 93.94 77 THR A O 1
ATOM 615 N N . VAL A 1 78 ? -5.605 2.180 6.340 1.00 94.12 78 VAL A N 1
ATOM 616 C CA . VAL A 1 78 ? -4.898 3.456 6.159 1.00 94.12 78 VAL A CA 1
ATOM 617 C C . VAL A 1 78 ? -3.395 3.235 5.978 1.00 94.12 78 VAL A C 1
ATOM 619 O O . VAL A 1 78 ? -2.811 3.771 5.035 1.00 94.12 78 VAL A O 1
ATOM 622 N N . LEU A 1 79 ? -2.770 2.400 6.812 1.00 95.69 79 LEU A N 1
ATOM 623 C CA . LEU A 1 79 ? -1.334 2.108 6.728 1.00 95.69 79 LEU A CA 1
ATOM 624 C C . LEU A 1 79 ? -0.950 1.425 5.406 1.00 95.69 79 LEU A C 1
ATOM 626 O O . LEU A 1 79 ? 0.040 1.812 4.780 1.00 95.69 79 LEU A O 1
ATOM 630 N N . LYS A 1 80 ? -1.750 0.462 4.932 1.00 95.62 80 LYS A N 1
ATOM 631 C CA . LYS A 1 80 ? -1.545 -0.191 3.629 1.00 95.62 80 LYS A CA 1
ATOM 632 C C . LYS A 1 80 ? -1.753 0.776 2.470 1.00 95.62 80 LYS A C 1
ATOM 634 O O . LYS A 1 80 ? -0.976 0.774 1.520 1.00 95.62 80 LYS A O 1
ATOM 639 N N . ARG A 1 81 ? -2.745 1.666 2.562 1.00 95.06 81 ARG A N 1
ATOM 640 C CA . ARG A 1 81 ? -2.958 2.716 1.556 1.00 95.06 81 ARG A CA 1
ATOM 641 C C . ARG A 1 81 ? -1.772 3.674 1.482 1.00 95.06 81 ARG A C 1
ATOM 643 O O . ARG A 1 81 ? -1.324 3.979 0.382 1.00 95.06 81 ARG A O 1
ATOM 650 N N . LYS A 1 82 ? -1.231 4.095 2.630 1.00 94.94 82 LYS A N 1
ATOM 651 C CA . LYS A 1 82 ? 0.014 4.869 2.687 1.00 94.94 82 LYS A CA 1
ATOM 652 C C . LYS A 1 82 ? 1.148 4.108 2.001 1.00 94.94 82 LYS A C 1
ATOM 654 O O . LYS A 1 82 ? 1.801 4.676 1.135 1.00 94.94 82 LYS A O 1
ATOM 659 N N . ALA A 1 83 ? 1.361 2.837 2.348 1.00 95.12 83 ALA A N 1
ATOM 660 C CA . ALA A 1 83 ? 2.409 2.017 1.738 1.00 95.12 83 ALA A CA 1
ATOM 661 C C . ALA A 1 83 ? 2.263 1.930 0.210 1.00 95.12 83 ALA A C 1
ATOM 663 O O . ALA A 1 83 ? 3.244 2.116 -0.506 1.00 95.12 83 ALA A O 1
ATOM 664 N N . LEU A 1 84 ? 1.038 1.733 -0.291 1.00 94.94 84 LEU A N 1
ATOM 665 C CA . LEU A 1 84 ? 0.753 1.761 -1.723 1.00 94.94 84 LEU A CA 1
ATOM 666 C C . LEU A 1 84 ? 1.144 3.107 -2.339 1.00 94.94 84 LEU A C 1
ATOM 668 O O . LEU A 1 84 ? 1.861 3.124 -3.331 1.00 94.94 84 LEU A O 1
ATOM 672 N N . TRP A 1 85 ? 0.710 4.224 -1.755 1.00 94.12 85 TRP A N 1
ATOM 673 C CA . TRP A 1 85 ? 1.020 5.558 -2.271 1.00 94.12 85 TRP A CA 1
ATOM 674 C C . TRP A 1 85 ? 2.527 5.838 -2.337 1.00 94.12 85 TRP A C 1
ATOM 676 O O . TRP A 1 85 ? 2.976 6.413 -3.320 1.00 94.12 85 TRP A O 1
ATOM 686 N N . TYR A 1 86 ? 3.325 5.362 -1.378 1.00 92.56 86 TYR A N 1
ATOM 687 C CA . TYR A 1 86 ? 4.791 5.455 -1.464 1.00 92.56 86 TYR A CA 1
ATOM 688 C C . TYR A 1 86 ? 5.395 4.649 -2.622 1.00 92.56 86 TYR A C 1
ATOM 690 O O . TYR A 1 86 ? 6.452 5.016 -3.126 1.00 92.56 86 TYR A O 1
ATOM 698 N N . ALA A 1 87 ? 4.747 3.561 -3.038 1.00 92.94 87 ALA A N 1
ATOM 699 C CA . ALA A 1 87 ? 5.228 2.705 -4.120 1.00 92.94 87 ALA A CA 1
ATOM 700 C C . ALA A 1 87 ? 4.765 3.172 -5.519 1.00 92.94 87 ALA A C 1
ATOM 702 O O . ALA A 1 87 ? 5.342 2.767 -6.538 1.00 92.94 87 ALA A O 1
ATOM 703 N N . LEU A 1 88 ? 3.717 4.002 -5.586 1.00 92.06 88 LEU A N 1
ATOM 704 C CA . LEU A 1 88 ? 3.188 4.539 -6.838 1.00 92.06 88 LEU A CA 1
ATOM 705 C C . LEU A 1 88 ? 4.162 5.533 -7.478 1.00 92.06 88 LEU A C 1
ATOM 707 O O . LEU A 1 88 ? 4.864 6.292 -6.815 1.00 92.06 88 LEU A O 1
ATOM 711 N N . SER A 1 89 ? 4.157 5.556 -8.809 1.00 89.38 89 SER A N 1
ATOM 712 C CA . SER A 1 89 ? 4.838 6.604 -9.568 1.00 89.38 89 SER A CA 1
ATOM 713 C C . SER A 1 89 ? 4.127 7.953 -9.414 1.00 89.38 89 SER A C 1
ATOM 715 O O . SER A 1 89 ? 2.941 8.015 -9.083 1.00 89.38 89 SER A O 1
ATOM 717 N N . TRP A 1 90 ? 4.826 9.045 -9.728 1.00 88.81 90 TRP A N 1
ATOM 718 C CA . TRP A 1 90 ? 4.248 10.390 -9.701 1.00 88.81 90 TRP A CA 1
ATOM 719 C C . TRP A 1 90 ? 2.936 10.529 -10.506 1.00 88.81 90 TRP A C 1
ATOM 721 O O . TRP A 1 90 ? 1.946 10.992 -9.935 1.00 88.81 90 TRP A O 1
ATOM 731 N N . PRO A 1 91 ? 2.840 10.069 -11.775 1.00 89.94 91 PRO A N 1
ATOM 732 C CA . PRO A 1 91 ? 1.578 10.122 -12.518 1.00 89.94 91 PRO A CA 1
ATOM 733 C C . PRO A 1 91 ? 0.444 9.328 -11.854 1.00 89.94 91 PRO A C 1
ATOM 735 O O . PRO A 1 91 ? -0.720 9.712 -11.940 1.00 89.94 91 PRO A O 1
ATOM 738 N N . GLU A 1 92 ? 0.763 8.213 -11.198 1.00 91.38 92 GLU A N 1
ATOM 739 C CA . GLU A 1 92 ? -0.220 7.383 -10.500 1.00 91.38 92 GLU A CA 1
ATOM 740 C C . GLU A 1 92 ? -0.695 8.003 -9.186 1.00 91.38 92 GLU A C 1
ATOM 742 O O . GLU A 1 92 ? -1.869 7.872 -8.838 1.00 91.38 92 GLU A O 1
ATOM 747 N N . LEU A 1 93 ? 0.177 8.728 -8.487 1.00 91.38 93 LEU A N 1
ATOM 748 C CA . LEU A 1 93 ? -0.205 9.531 -7.329 1.00 91.38 93 LEU A CA 1
ATOM 749 C C . LEU A 1 93 ? -1.158 10.665 -7.714 1.00 91.38 93 LEU A C 1
ATOM 751 O O . LEU A 1 93 ? -2.180 10.835 -7.052 1.00 91.38 93 LEU A O 1
ATOM 755 N N . LEU A 1 94 ? -0.894 11.375 -8.818 1.00 90.75 94 LEU A N 1
ATOM 756 C CA . LEU A 1 94 ? -1.824 12.388 -9.335 1.00 90.75 94 LEU A CA 1
ATOM 757 C C . LEU A 1 94 ? -3.201 11.779 -9.633 1.00 90.75 94 LEU A C 1
ATOM 759 O O . LEU A 1 94 ? -4.219 12.315 -9.201 1.00 90.75 94 LEU A O 1
ATOM 763 N N . ARG A 1 95 ? -3.245 10.596 -10.263 1.00 90.50 95 ARG A N 1
ATOM 764 C CA . ARG A 1 95 ? -4.504 9.858 -10.486 1.00 90.50 95 ARG A CA 1
ATOM 765 C C . ARG A 1 95 ? -5.219 9.505 -9.178 1.00 90.50 95 ARG A C 1
ATOM 767 O O . ARG A 1 95 ? -6.447 9.565 -9.115 1.00 90.50 95 ARG A O 1
ATOM 774 N N . GLU A 1 96 ? -4.489 9.126 -8.125 1.00 93.50 96 GLU A N 1
ATOM 775 C CA . GLU A 1 96 ? -5.084 8.858 -6.807 1.00 93.50 96 GLU A CA 1
ATOM 776 C C . GLU A 1 96 ? -5.690 10.117 -6.167 1.00 93.50 96 GLU A C 1
ATOM 778 O O . GLU A 1 96 ? -6.736 10.000 -5.513 1.00 93.50 96 GLU A O 1
ATOM 783 N N . CYS A 1 97 ? -5.071 11.286 -6.366 1.00 92.50 97 CYS A N 1
ATOM 784 C CA . CYS A 1 97 ? -5.594 12.582 -5.933 1.00 92.50 97 CYS A CA 1
ATOM 785 C C . CYS A 1 97 ? -6.854 12.973 -6.716 1.00 92.50 97 CYS A C 1
ATOM 787 O O . CYS A 1 97 ? -7.886 13.241 -6.097 1.00 92.50 97 CYS A O 1
ATOM 789 N N . GLU A 1 98 ? -6.808 12.917 -8.052 1.00 90.31 98 GLU A N 1
ATOM 790 C CA . GLU A 1 98 ? -7.948 13.197 -8.938 1.00 90.31 98 GLU A CA 1
ATOM 791 C C . GLU A 1 98 ? -9.161 12.329 -8.571 1.00 90.31 98 GLU A C 1
ATOM 793 O O . GLU A 1 98 ? -10.262 12.838 -8.361 1.00 90.31 98 GLU A O 1
ATOM 798 N N . LYS A 1 99 ? -8.949 11.017 -8.389 1.00 90.94 99 LYS A N 1
ATOM 799 C CA . LYS A 1 99 ? -10.000 10.060 -8.000 1.00 90.94 99 LYS A CA 1
ATOM 800 C C . LYS A 1 99 ? -10.688 10.416 -6.676 1.00 90.94 99 LYS A C 1
ATOM 802 O O . LYS A 1 99 ? -11.825 10.008 -6.451 1.00 90.94 99 LYS A O 1
ATOM 807 N N . ARG A 1 100 ? -10.001 11.134 -5.786 1.00 91.12 100 ARG A N 1
ATOM 808 C CA . ARG A 1 100 ? -10.503 11.540 -4.462 1.00 91.12 100 ARG A CA 1
ATOM 809 C C . ARG A 1 100 ? -10.935 13.002 -4.406 1.00 91.12 100 ARG A C 1
ATOM 811 O O . ARG A 1 100 ? -11.264 13.477 -3.326 1.00 91.12 100 ARG A O 1
ATOM 818 N N . GLY A 1 101 ? -10.927 13.709 -5.537 1.00 89.88 101 GLY A N 1
ATOM 819 C CA . GLY A 1 101 ? -11.250 15.134 -5.587 1.00 89.88 101 GLY A CA 1
ATOM 820 C C . GLY A 1 101 ? -10.254 16.011 -4.822 1.00 89.88 101 GLY A C 1
ATOM 821 O O . GLY A 1 101 ? -10.598 17.123 -4.428 1.00 89.88 101 GLY A O 1
ATOM 822 N N . VAL A 1 102 ? -9.032 15.522 -4.583 1.00 89.56 102 VAL A N 1
ATOM 823 C CA . VAL A 1 102 ? -7.981 16.302 -3.923 1.00 89.56 102 VAL A CA 1
ATOM 824 C C . VAL A 1 102 ? -7.372 17.238 -4.959 1.00 89.56 102 VAL A C 1
ATOM 826 O O . VAL A 1 102 ? -6.670 16.801 -5.868 1.00 89.56 102 VAL A O 1
ATOM 829 N N . SER A 1 103 ? -7.659 18.532 -4.820 1.00 80.25 103 SER A N 1
ATOM 830 C CA . SER A 1 103 ? -7.105 19.569 -5.690 1.00 80.25 103 SER A CA 1
ATOM 831 C C . SER A 1 103 ? -5.602 19.717 -5.455 1.00 80.25 103 SER A C 1
ATOM 833 O O . SER A 1 103 ? -5.160 19.889 -4.320 1.00 80.25 103 SER A O 1
ATOM 835 N N . HIS A 1 104 ? -4.822 19.681 -6.533 1.00 74.19 104 HIS A N 1
ATOM 836 C CA . HIS A 1 104 ? -3.374 19.895 -6.517 1.00 74.19 104 HIS A CA 1
ATOM 837 C C . HIS A 1 104 ? -2.978 21.039 -7.473 1.00 74.19 104 HIS A C 1
ATOM 839 O O . HIS A 1 104 ? -2.321 20.815 -8.498 1.00 74.19 104 HIS A O 1
ATOM 845 N N . PRO A 1 105 ? -3.407 22.285 -7.188 1.00 68.12 105 PRO A N 1
ATOM 846 C CA . PRO A 1 105 ? -3.094 23.421 -8.044 1.00 68.12 105 PRO A CA 1
ATOM 847 C C . PRO A 1 105 ? -1.572 23.620 -8.097 1.00 68.12 105 PRO A C 1
ATOM 849 O O . PRO A 1 105 ? -0.919 23.754 -7.067 1.00 68.12 105 PRO A O 1
ATOM 852 N N . GLY A 1 106 ? -1.008 23.604 -9.307 1.00 66.88 106 GLY A N 1
ATOM 853 C CA . GLY A 1 106 ? 0.434 23.759 -9.550 1.00 66.88 106 GLY A CA 1
ATOM 854 C C . GLY A 1 106 ? 1.202 22.462 -9.831 1.00 66.88 106 GLY A C 1
ATOM 855 O O . GLY A 1 106 ? 2.339 22.530 -10.283 1.00 66.88 106 GLY A O 1
ATOM 856 N N . LEU A 1 107 ? 0.590 21.287 -9.646 1.00 66.44 107 LEU A N 1
ATOM 857 C CA . LEU A 1 107 ? 1.181 19.992 -10.003 1.00 66.44 107 LEU A CA 1
ATOM 858 C C . LEU A 1 107 ? 0.594 19.523 -11.344 1.00 66.44 107 LEU A C 1
ATOM 860 O O . LEU A 1 107 ? -0.343 18.727 -11.387 1.00 66.44 107 LEU A O 1
ATOM 864 N N . GLY A 1 108 ? 1.070 20.119 -12.441 1.00 56.09 108 GLY A N 1
ATOM 865 C CA . GLY A 1 108 ? 0.602 19.837 -13.801 1.00 56.09 108 GLY A CA 1
ATOM 866 C C . GLY A 1 108 ? 0.810 18.377 -14.229 1.00 56.09 108 GLY A C 1
ATOM 867 O O . GLY A 1 108 ? 1.708 17.686 -13.746 1.00 56.09 108 GLY A O 1
ATOM 868 N N . ARG A 1 109 ? -0.039 17.908 -15.154 1.00 52.38 109 ARG A N 1
ATOM 869 C CA . ARG A 1 109 ? 0.038 16.576 -15.773 1.00 52.38 109 ARG A CA 1
ATOM 870 C C . ARG A 1 109 ? 1.427 16.406 -16.424 1.00 52.38 109 ARG A C 1
ATOM 872 O O . ARG A 1 109 ? 1.755 17.225 -17.278 1.00 52.38 109 ARG A O 1
ATOM 879 N N . PRO A 1 110 ? 2.229 15.378 -16.086 1.00 50.03 110 PRO A N 1
ATOM 880 C CA . PRO A 1 110 ? 3.510 15.157 -16.749 1.00 50.03 110 PRO A CA 1
ATOM 881 C C . PRO A 1 110 ? 3.229 14.761 -18.202 1.00 50.03 110 PRO A C 1
ATOM 883 O O . PRO A 1 110 ? 2.656 13.704 -18.476 1.00 50.03 110 PRO A O 1
ATOM 886 N N . GLY A 1 111 ? 3.532 15.672 -19.120 1.00 52.38 111 GLY A N 1
ATOM 887 C CA . GLY A 1 111 ? 3.154 15.574 -20.527 1.00 52.38 111 GLY A CA 1
ATOM 888 C C . GLY A 1 111 ? 3.610 16.792 -21.322 1.00 52.38 111 GLY A C 1
ATOM 889 O O . GLY A 1 111 ? 2.815 17.387 -22.042 1.00 52.38 111 GLY A O 1
ATOM 890 N N . GLY A 1 112 ? 4.871 17.162 -21.130 1.00 43.41 112 GLY A N 1
ATOM 891 C CA . GLY A 1 112 ? 5.552 18.313 -21.709 1.00 43.41 112 GLY A CA 1
ATOM 892 C C . GLY A 1 112 ? 6.667 18.688 -20.745 1.00 43.41 112 GLY A C 1
ATOM 893 O O . GLY A 1 112 ? 6.397 18.821 -19.559 1.00 43.41 112 GLY A O 1
ATOM 894 N N . ASP A 1 113 ? 7.898 18.805 -21.230 1.00 45.09 113 ASP A N 1
ATOM 895 C CA . ASP A 1 113 ? 9.036 19.342 -20.473 1.00 45.09 113 ASP A CA 1
ATOM 896 C C . ASP A 1 113 ? 9.798 18.317 -19.591 1.00 45.09 113 ASP A C 1
ATOM 898 O O . ASP A 1 113 ? 10.302 18.644 -18.520 1.00 45.09 113 ASP A O 1
ATOM 902 N N . GLU A 1 114 ? 9.996 17.079 -20.074 1.00 46.47 114 GLU A N 1
ATOM 903 C CA . GLU A 1 114 ? 11.223 16.319 -19.739 1.00 46.47 114 GLU A CA 1
ATOM 904 C C . GLU A 1 114 ? 12.410 16.895 -20.534 1.00 46.47 114 GLU A C 1
ATOM 906 O O . GLU A 1 114 ? 13.026 16.232 -21.366 1.00 46.47 114 GLU A O 1
ATOM 911 N N . GLU A 1 115 ? 12.731 18.164 -20.296 1.00 45.84 115 GLU A N 1
ATOM 912 C CA . GLU A 1 115 ? 13.989 18.748 -20.739 1.00 45.84 115 GLU A CA 1
ATOM 913 C C . GLU A 1 115 ? 14.622 19.499 -19.566 1.00 45.84 115 GLU A C 1
ATOM 915 O O . GLU A 1 115 ? 13.992 20.329 -18.917 1.00 45.84 115 GLU A O 1
ATOM 920 N N . ALA A 1 116 ? 15.895 19.179 -19.328 1.00 46.94 116 ALA A N 1
ATOM 921 C CA . ALA A 1 116 ? 16.820 19.815 -18.394 1.00 46.94 116 ALA A CA 1
ATOM 922 C C . ALA A 1 116 ? 16.748 19.399 -16.915 1.00 46.94 116 ALA A C 1
ATOM 924 O O . ALA A 1 116 ? 16.347 20.190 -16.076 1.00 46.94 116 ALA A O 1
ATOM 925 N N . TRP A 1 117 ? 17.356 18.249 -16.591 1.00 41.97 117 TRP A N 1
ATOM 926 C CA . TRP A 1 117 ? 18.357 18.187 -15.507 1.00 41.97 117 TRP A CA 1
ATOM 927 C C . TRP A 1 117 ? 19.500 17.221 -15.866 1.00 41.97 117 TRP A C 1
ATOM 929 O O . TRP A 1 117 ? 19.702 16.185 -15.243 1.00 41.97 117 TRP A O 1
ATOM 939 N N . THR A 1 118 ? 20.283 17.587 -16.883 1.00 43.22 118 THR A N 1
ATOM 940 C CA . THR A 1 118 ? 21.723 17.293 -16.889 1.00 43.22 118 THR A CA 1
ATOM 941 C C . THR A 1 118 ? 22.458 18.576 -16.538 1.00 43.22 118 THR A C 1
ATOM 943 O O . THR A 1 118 ? 22.518 19.483 -17.372 1.00 43.22 118 THR A O 1
ATOM 946 N N . LYS A 1 119 ? 22.999 18.638 -15.321 1.00 33.72 119 LYS A N 1
ATOM 947 C CA . LYS A 1 119 ? 24.294 19.233 -14.971 1.00 33.72 119 LYS A CA 1
ATOM 948 C C . LYS A 1 119 ? 24.674 18.798 -13.565 1.00 33.72 119 LYS A C 1
ATOM 950 O O . LYS A 1 119 ? 23.798 18.890 -12.681 1.00 33.72 119 LYS A O 1
#

Sequence (119 aa):
GDPQRDLLMGKLLLFERAKRWKLQGVPTDRLHNVDAAAELVARERVLDSLDYSQIIAEYKGLGLPEEEDLDRSAMLTVLKRKALWYALSWPELLRECEKRGVSHPGLGRPGGDEEAWTK

Organism: NCBI:txid311494

Foldseek 3Di:
DPPVVVVVVVVVVLVVVLVVVVVVVQPSVQFPDSVLSVQLVVQLVVLVPDDPVVLVVVLVVVVDDDDPPQDSVNSSVVSSVVSSLVRGDPQSVVVVCVVVVNDDPPSDRPDDDPDDDDD

pLDDT: mean 84.2, std 14.27, range [33.72, 96.62]

Secondary structure (DSSP, 8-state):
--HHHHHHHHHHHHHHHHHHHHHTT--TTTBSSHHHHHHHHHHHHHHHH--HHHHHHHHHTTTPPP-TT--HHHHHHHHHHHHHHHHB-HHHHHHHHHHTT---TT---S-S-------